Protein AF-T1CDH0-F1 (afdb_monomer)

Organism: NCBI:txid410659

Solvent-accessible surface area (backbone atoms only — not comparable to full-atom values): 8508 Å² total; per-residue (Å²): 90,65,46,72,40,73,60,59,76,64,50,52,69,38,78,91,47,21,61,64,47,58,77,66,38,52,71,61,50,54,51,53,51,52,52,56,32,51,76,68,76,43,64,78,42,68,35,64,70,80,58,56,30,64,32,28,37,72,88,78,65,52,74,49,93,72,53,93,86,56,57,64,51,64,39,93,86,76,68,50,72,36,51,32,68,64,32,18,54,56,33,45,48,52,53,34,33,58,74,71,70,46,82,83,64,94,62,85,82,52,78,65,64,60,52,55,54,52,51,57,51,42,60,75,71,65,53,78,77,62,66,65,70,66,67,66,72,77,81,118

Nearest PDB structures (foldseek):
  8iaz-assembly1_A  TM=8.905E-01  e=9.835E-06  Firmicutes bacterium AM43-11BH
  9b0l-assembly1_P  TM=8.618E-01  e=5.210E-04  Acanthamoeba polyphaga mimivirus
  8j3r-assembly1_A  TM=7.889E-01  e=3.439E-03  Sulfoacidibacillus thermotolerans
  7wju-assembly1_A  TM=8.374E-01  e=5.788E-03  Sulfoacidibacillus thermotolerans
  7lyt-assembly1_A  TM=8.102E-01  e=3.355E-02  Biggievirus Mos11

Secondary structure (DSSP, 8-state):
-EEE---HHHHTT-HHHHHHHHHTTHHHHHHHHHHHHHTTT---EEEPTT--TTTB-TTT-PBP---TT-SEEE-TTT--EEEHHHHHHHHHHHHHHHHTT----SS---HHHHHHHHHHHHHHTT-GGGGTTTTGGG--

InterPro domains:
  IPR010095 Cas12f1-like, TNB domain [PF07282] (26-92)

Structure (mmCIF, N/CA/C/O backbone):
data_AF-T1CDH0-F1
#
_entry.id   AF-T1CDH0-F1
#
loop_
_atom_site.group_PDB
_atom_site.id
_atom_site.type_symbol
_atom_site.label_atom_id
_atom_site.label_alt_id
_atom_site.label_comp_id
_atom_site.label_asym_id
_atom_site.label_entity_id
_atom_site.label_seq_id
_atom_site.pdbx_PDB_ins_code
_atom_site.Cartn_x
_atom_site.Cartn_y
_atom_site.Cartn_z
_atom_site.occupancy
_atom_site.B_iso_or_equiv
_atom_site.auth_seq_id
_atom_site.auth_comp_id
_atom_site.auth_asym_id
_atom_site.auth_atom_id
_atom_site.pdbx_PDB_model_num
ATOM 1 N N . MET A 1 1 ? -13.348 -1.159 6.348 1.00 85.81 1 MET A N 1
ATOM 2 C CA . MET A 1 1 ? -12.426 -0.694 5.287 1.00 85.81 1 MET A CA 1
ATOM 3 C C . MET A 1 1 ? -11.062 -1.288 5.573 1.00 85.81 1 MET A C 1
ATOM 5 O O . MET A 1 1 ? -10.718 -1.372 6.744 1.00 85.81 1 MET A O 1
ATOM 9 N N . ILE A 1 2 ? -10.327 -1.722 4.551 1.00 89.50 2 ILE A N 1
ATOM 10 C CA . ILE A 1 2 ? -8.980 -2.285 4.704 1.00 89.50 2 ILE A CA 1
ATOM 11 C C . ILE A 1 2 ? -8.008 -1.386 3.936 1.00 89.50 2 ILE A C 1
ATOM 13 O O . ILE A 1 2 ? -8.311 -1.011 2.805 1.00 89.50 2 ILE A O 1
ATOM 17 N N . THR A 1 3 ? -6.891 -1.018 4.553 1.00 88.12 3 THR A N 1
ATOM 18 C CA . THR A 1 3 ? -5.839 -0.174 3.966 1.00 88.12 3 THR A CA 1
ATOM 19 C C . THR A 1 3 ? -4.465 -0.711 4.345 1.00 88.12 3 THR A C 1
ATOM 21 O O . THR A 1 3 ? -4.337 -1.488 5.287 1.00 88.12 3 THR A O 1
ATOM 24 N N . GLU A 1 4 ? -3.433 -0.297 3.624 1.00 85.69 4 GLU A N 1
ATOM 25 C CA . GLU A 1 4 ? -2.045 -0.505 4.035 1.00 85.69 4 GLU A CA 1
ATOM 26 C C . GLU A 1 4 ? -1.689 0.417 5.200 1.00 85.69 4 GLU A C 1
ATOM 28 O O . GLU A 1 4 ? -2.133 1.570 5.234 1.00 85.69 4 GLU A O 1
ATOM 33 N N . ASP A 1 5 ? -0.886 -0.085 6.141 1.00 84.62 5 ASP A N 1
ATOM 34 C CA . ASP A 1 5 ? -0.223 0.754 7.134 1.00 84.62 5 ASP A CA 1
ATOM 35 C C . ASP A 1 5 ? 0.911 1.535 6.459 1.00 84.62 5 ASP A C 1
ATOM 37 O O . ASP A 1 5 ? 1.994 1.007 6.183 1.00 84.62 5 ASP A O 1
ATOM 41 N N . LEU A 1 6 ? 0.642 2.801 6.148 1.00 78.75 6 LEU A N 1
ATOM 42 C CA . LEU A 1 6 ? 1.612 3.699 5.539 1.00 78.75 6 LEU A CA 1
ATOM 43 C C . LEU A 1 6 ? 2.408 4.419 6.624 1.00 78.75 6 LEU A C 1
ATOM 45 O O . LEU A 1 6 ? 1.918 5.338 7.280 1.00 78.75 6 LEU A O 1
ATOM 49 N N . ASN A 1 7 ? 3.691 4.075 6.740 1.00 82.00 7 ASN A N 1
ATOM 50 C CA . ASN A 1 7 ? 4.632 4.787 7.599 1.00 82.00 7 ASN A CA 1
ATOM 51 C C . ASN A 1 7 ? 5.011 6.151 6.989 1.00 82.00 7 ASN A C 1
ATOM 53 O O . ASN A 1 7 ? 6.107 6.331 6.450 1.00 82.00 7 ASN A O 1
ATOM 57 N N . VAL A 1 8 ? 4.092 7.122 7.056 1.00 80.00 8 VAL A N 1
ATOM 58 C CA . VAL A 1 8 ? 4.271 8.459 6.464 1.00 80.00 8 VAL A CA 1
ATOM 59 C C . VAL A 1 8 ? 5.506 9.157 7.029 1.00 80.00 8 VAL A C 1
ATOM 61 O O . VAL A 1 8 ? 6.285 9.722 6.266 1.00 80.00 8 VAL A O 1
ATOM 64 N N . SER A 1 9 ? 5.755 9.054 8.337 1.00 81.88 9 SER A N 1
ATOM 65 C CA . SER A 1 9 ? 6.943 9.649 8.965 1.00 81.88 9 SER A CA 1
ATOM 66 C C . SER A 1 9 ? 8.248 9.029 8.454 1.00 81.88 9 SER A C 1
ATOM 68 O O . SER A 1 9 ? 9.232 9.741 8.259 1.00 81.88 9 SER A O 1
ATOM 70 N N . GLY A 1 10 ? 8.259 7.722 8.182 1.00 83.00 10 GLY A N 1
ATOM 71 C CA . GLY A 1 10 ? 9.366 7.028 7.527 1.00 83.00 10 GLY A CA 1
ATOM 72 C C . GLY A 1 10 ? 9.562 7.472 6.079 1.00 83.00 10 GLY A C 1
ATOM 73 O O . GLY A 1 10 ? 10.690 7.754 5.677 1.00 83.00 10 GLY A O 1
ATOM 74 N N . MET A 1 11 ? 8.483 7.605 5.305 1.00 83.00 11 MET A N 1
ATOM 75 C CA . MET A 1 11 ? 8.572 8.047 3.909 1.00 83.00 11 MET A CA 1
ATOM 76 C C . MET A 1 11 ? 9.048 9.500 3.777 1.00 83.00 11 MET A C 1
ATOM 78 O O . MET A 1 11 ? 9.783 9.821 2.844 1.00 83.00 11 MET A O 1
ATOM 82 N N . MET A 1 12 ? 8.717 10.356 4.748 1.00 84.19 12 MET A N 1
ATOM 83 C CA . MET A 1 12 ? 9.208 11.737 4.830 1.00 84.19 12 MET A CA 1
ATOM 84 C C . MET A 1 12 ? 10.730 11.844 5.010 1.00 84.19 12 MET A C 1
ATOM 86 O O . MET A 1 12 ? 11.299 12.897 4.736 1.00 84.19 12 MET A O 1
ATOM 90 N N . LYS A 1 13 ? 11.415 10.770 5.429 1.00 86.25 13 LYS A N 1
ATOM 91 C CA . LYS A 1 13 ? 12.887 10.737 5.510 1.00 86.25 13 LYS A CA 1
ATOM 92 C C . LYS A 1 13 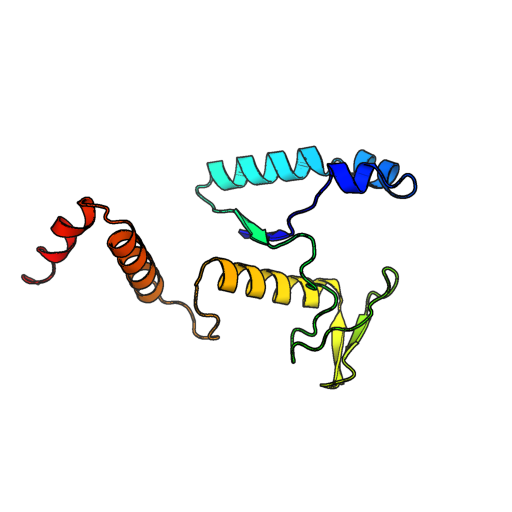? 13.553 10.550 4.145 1.00 86.25 13 LYS A C 1
ATOM 94 O O . LYS A 1 13 ? 14.752 10.773 4.015 1.00 86.25 13 LYS A O 1
ATOM 99 N N . ASN A 1 14 ? 12.805 10.133 3.123 1.00 85.62 14 ASN A N 1
ATOM 100 C CA . ASN A 1 14 ? 13.331 10.007 1.770 1.00 85.62 14 ASN A CA 1
ATOM 101 C C . ASN A 1 14 ? 13.281 11.370 1.070 1.00 85.62 14 ASN A C 1
ATOM 103 O O . ASN A 1 14 ? 12.226 11.777 0.589 1.00 85.62 14 ASN A O 1
ATOM 107 N N . HIS A 1 15 ? 14.421 12.054 0.967 1.00 83.50 15 HIS A N 1
ATOM 108 C CA . HIS A 1 15 ? 14.509 13.401 0.389 1.00 83.50 15 HIS A CA 1
ATOM 109 C C . HIS A 1 15 ? 13.961 13.520 -1.044 1.00 83.50 15 HIS A C 1
ATOM 111 O O . HIS A 1 15 ? 13.470 14.585 -1.409 1.00 83.50 15 HIS A O 1
ATOM 117 N N . ASN A 1 16 ? 13.965 12.437 -1.830 1.00 85.44 16 ASN A N 1
ATOM 118 C CA . ASN A 1 16 ? 13.411 12.443 -3.188 1.00 85.44 16 ASN A CA 1
ATOM 119 C C . ASN A 1 16 ? 11.874 12.437 -3.204 1.00 85.44 16 ASN A C 1
ATOM 121 O O . ASN A 1 16 ? 11.269 12.894 -4.170 1.00 85.44 16 ASN A O 1
ATOM 125 N N . LEU A 1 17 ? 11.239 11.904 -2.155 1.00 83.25 17 LEU A N 1
ATOM 126 C CA . LEU A 1 17 ? 9.782 11.745 -2.065 1.00 83.25 17 LEU A CA 1
ATOM 127 C C . LEU A 1 17 ? 9.138 12.676 -1.032 1.00 83.25 17 LEU A C 1
ATOM 129 O O . LEU A 1 17 ? 7.945 12.953 -1.128 1.00 83.25 17 LEU A O 1
ATOM 133 N N . ALA A 1 18 ? 9.911 13.187 -0.073 1.00 85.56 18 ALA A N 1
ATOM 134 C CA . ALA A 1 18 ? 9.423 13.970 1.057 1.00 85.56 18 ALA A CA 1
ATOM 135 C C . ALA A 1 18 ? 8.604 15.190 0.622 1.00 85.56 18 ALA A C 1
ATOM 137 O O . ALA A 1 18 ? 7.542 15.442 1.185 1.00 85.56 18 ALA A O 1
ATOM 138 N N . ARG A 1 19 ? 9.055 15.914 -0.412 1.00 86.38 19 ARG A N 1
ATOM 139 C CA . ARG A 1 19 ? 8.326 17.076 -0.937 1.00 86.38 19 ARG A CA 1
ATOM 140 C C . ARG A 1 19 ? 6.961 16.673 -1.491 1.00 86.38 19 ARG A C 1
ATOM 142 O O . ARG A 1 19 ? 5.951 17.190 -1.036 1.00 86.38 19 ARG A O 1
ATOM 149 N N . SER A 1 20 ? 6.922 15.691 -2.389 1.00 86.44 20 SER A N 1
ATOM 150 C CA . SER A 1 20 ? 5.675 15.214 -2.997 1.00 86.44 20 SER A CA 1
ATOM 151 C C . SER A 1 20 ? 4.693 14.643 -1.968 1.00 86.44 20 SER A C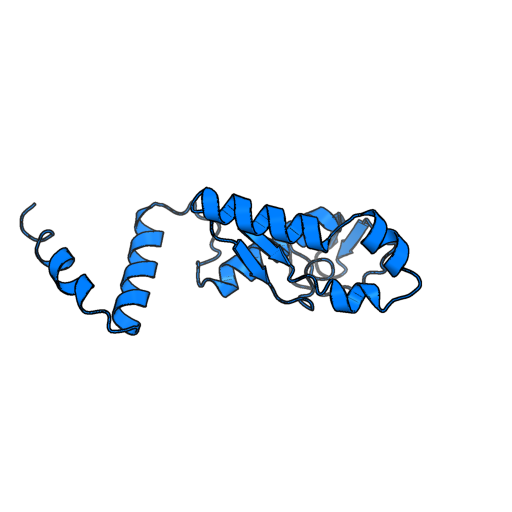 1
ATOM 153 O O . SER A 1 20 ? 3.486 14.821 -2.102 1.00 86.44 20 SER A O 1
ATOM 155 N N . ILE A 1 21 ? 5.195 13.972 -0.927 1.00 83.88 21 ILE A N 1
ATOM 156 C CA . ILE A 1 21 ? 4.368 13.424 0.160 1.00 83.88 21 ILE A CA 1
ATOM 157 C C . ILE A 1 21 ? 3.823 14.542 1.054 1.00 83.88 21 ILE A C 1
ATOM 159 O O . ILE A 1 21 ? 2.651 14.504 1.435 1.00 83.88 21 ILE A O 1
ATOM 163 N N . SER A 1 22 ? 4.654 15.539 1.368 1.00 84.88 22 SER A N 1
ATOM 164 C CA . SER A 1 22 ? 4.248 16.717 2.137 1.00 84.88 22 SER A CA 1
ATOM 165 C C . SER A 1 22 ? 3.175 17.514 1.405 1.00 84.88 22 SER A C 1
ATOM 167 O O . SER A 1 22 ? 2.135 17.812 1.989 1.00 84.88 22 SER A O 1
ATOM 169 N N . ASP A 1 23 ? 3.398 17.804 0.122 1.00 87.00 23 ASP A N 1
ATOM 170 C CA . ASP A 1 23 ? 2.474 18.572 -0.717 1.00 87.00 23 ASP A CA 1
ATOM 171 C C . ASP A 1 23 ? 1.120 17.856 -0.855 1.00 87.00 23 ASP A C 1
ATOM 173 O O . ASP A 1 23 ? 0.069 18.494 -0.889 1.00 87.00 23 ASP A O 1
ATOM 177 N N . ALA A 1 24 ? 1.123 16.520 -0.860 1.00 87.19 24 ALA A N 1
ATOM 178 C CA . ALA A 1 24 ? -0.092 15.714 -0.892 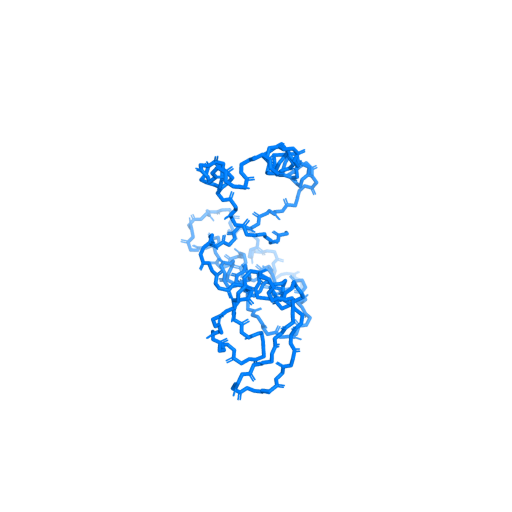1.00 87.19 24 ALA A CA 1
ATOM 179 C C . ALA A 1 24 ? -0.804 15.585 0.474 1.00 87.19 24 ALA A C 1
ATOM 181 O O . ALA A 1 24 ? -1.918 15.065 0.531 1.00 87.19 24 ALA A O 1
ATOM 182 N N . GLY A 1 25 ? -0.189 16.015 1.582 1.00 89.44 25 GLY A N 1
ATOM 183 C CA . GLY A 1 25 ? -0.840 16.089 2.896 1.00 89.44 25 GLY A CA 1
ATOM 184 C C . GLY A 1 25 ? -1.268 14.741 3.494 1.00 89.44 25 GLY A C 1
ATOM 185 O O . GLY A 1 25 ? -2.280 14.673 4.199 1.00 89.44 25 GLY A O 1
ATOM 186 N N . TRP A 1 26 ? -0.520 13.662 3.232 1.00 86.50 26 TRP A N 1
ATOM 187 C CA . TRP A 1 26 ? -0.941 12.285 3.551 1.00 86.50 26 TRP A CA 1
ATOM 188 C C . TRP A 1 26 ? -1.289 12.066 5.030 1.00 86.50 26 TRP A C 1
ATOM 190 O O . TRP A 1 26 ? -2.303 11.438 5.332 1.00 86.50 26 TRP A O 1
ATOM 200 N N . SER A 1 27 ? -0.508 12.619 5.962 1.00 86.81 27 SER A N 1
ATOM 201 C CA . SER A 1 27 ? -0.773 12.484 7.405 1.00 86.81 27 SER A CA 1
ATOM 202 C C . SER A 1 27 ? -2.149 13.035 7.798 1.00 86.81 27 SER A C 1
ATOM 204 O O . SER A 1 27 ? -2.913 12.381 8.515 1.00 86.81 27 SER A O 1
ATOM 206 N N . SER A 1 28 ? -2.491 14.226 7.300 1.00 90.19 28 SER A N 1
ATOM 207 C CA . SER A 1 28 ? -3.782 14.870 7.561 1.00 90.19 28 SER A CA 1
ATOM 208 C C . SER A 1 28 ? -4.924 14.104 6.902 1.00 90.19 28 SER A C 1
ATOM 210 O O . SER A 1 28 ? -5.959 13.887 7.532 1.00 90.19 28 SER A O 1
ATOM 212 N N . PHE A 1 29 ? -4.714 13.627 5.673 1.00 90.25 29 PHE A N 1
ATOM 213 C CA . PHE A 1 29 ? -5.687 12.811 4.953 1.00 90.25 29 PHE A CA 1
ATOM 214 C C . PHE A 1 29 ? -6.059 11.541 5.732 1.00 90.25 29 PHE A C 1
ATOM 216 O O . PHE A 1 29 ? -7.240 11.318 6.008 1.00 90.25 29 PHE A O 1
ATOM 223 N N . PHE A 1 30 ? -5.075 10.744 6.161 1.00 88.38 30 PHE A N 1
ATOM 224 C CA . PHE A 1 30 ? -5.342 9.517 6.919 1.00 88.38 30 PHE A CA 1
ATOM 225 C C . PHE A 1 30 ? -5.970 9.796 8.284 1.00 88.38 30 PHE A C 1
ATOM 227 O O . PHE A 1 30 ? -6.861 9.059 8.709 1.00 88.38 30 PHE A O 1
ATOM 234 N N . THR A 1 31 ? -5.574 10.885 8.945 1.00 89.88 31 THR A N 1
ATOM 235 C CA . THR A 1 31 ? -6.194 11.313 10.207 1.00 89.88 31 THR A CA 1
ATOM 236 C C . THR A 1 31 ? -7.679 11.614 10.011 1.00 89.88 31 THR A C 1
ATOM 238 O O . THR A 1 31 ? -8.526 11.079 10.726 1.00 89.88 31 THR A O 1
ATOM 241 N 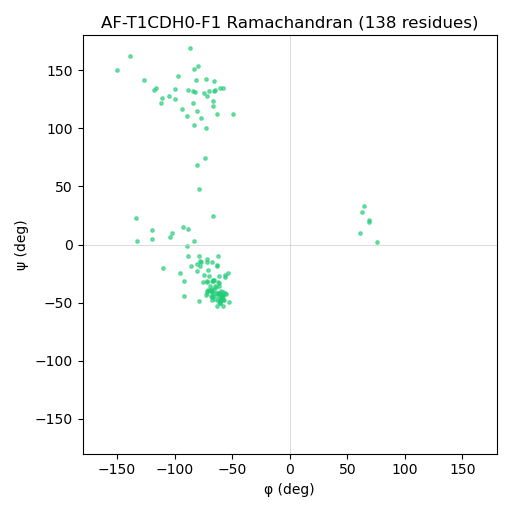N . MET A 1 32 ? -8.025 12.418 9.002 1.00 92.25 32 MET A N 1
ATOM 242 C CA . MET A 1 32 ? -9.419 12.740 8.689 1.00 92.25 32 MET A CA 1
ATOM 243 C C . MET A 1 32 ? -10.215 11.502 8.276 1.00 92.25 32 MET A C 1
ATOM 245 O O . MET A 1 32 ? -11.353 11.332 8.718 1.00 92.25 32 MET A O 1
ATOM 249 N N . LEU A 1 33 ? -9.620 10.622 7.469 1.00 91.00 33 LEU A N 1
ATOM 250 C CA . LEU A 1 33 ? -10.238 9.376 7.031 1.00 91.00 33 LEU A CA 1
ATOM 251 C C . LEU A 1 33 ? -10.588 8.474 8.223 1.00 91.00 33 LEU A C 1
ATOM 253 O O . LEU A 1 33 ? -11.722 7.995 8.312 1.00 91.00 33 LEU A O 1
ATOM 257 N N . LYS A 1 34 ? -9.656 8.30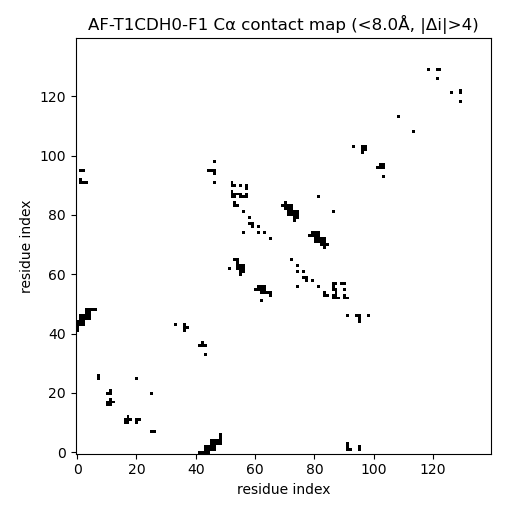1 9.171 1.00 90.12 34 LYS A N 1
ATOM 258 C CA . LYS A 1 34 ? -9.880 7.539 10.409 1.00 90.12 34 LYS A CA 1
ATOM 259 C C . LYS A 1 34 ? -11.000 8.146 11.243 1.00 90.12 34 LYS A C 1
ATOM 261 O O . LYS A 1 34 ? -11.961 7.452 11.574 1.00 90.12 34 LYS A O 1
ATOM 266 N N . THR A 1 35 ? -10.941 9.451 11.490 1.00 92.38 35 THR A N 1
ATOM 267 C CA . THR A 1 35 ? -11.972 10.166 12.254 1.00 92.38 35 THR A CA 1
ATOM 268 C C . THR A 1 35 ? -13.359 10.032 11.620 1.00 92.38 35 THR A C 1
ATOM 270 O O . THR A 1 35 ? -14.334 9.753 12.316 1.00 92.38 35 THR A O 1
ATOM 273 N N . LYS A 1 36 ? -13.471 10.179 10.293 1.00 93.06 36 LYS A N 1
ATOM 274 C CA . LYS A 1 36 ? -14.755 10.069 9.577 1.00 93.06 36 LYS A CA 1
ATOM 275 C C . LYS A 1 36 ? -15.289 8.640 9.504 1.00 93.06 36 LYS A C 1
ATOM 277 O O . LYS A 1 36 ? -16.505 8.452 9.493 1.00 93.06 36 LYS A O 1
ATOM 282 N N . ALA A 1 37 ? -14.419 7.635 9.446 1.00 91.12 37 ALA A N 1
ATOM 283 C CA . ALA A 1 37 ? -14.847 6.242 9.514 1.00 91.12 37 ALA A CA 1
ATOM 284 C C . ALA A 1 37 ? -15.418 5.914 10.900 1.00 91.12 37 ALA A C 1
ATOM 286 O O . ALA A 1 37 ? -16.534 5.400 10.989 1.00 91.12 37 ALA A O 1
ATOM 287 N N . LEU A 1 38 ? -14.707 6.303 11.963 1.00 91.50 38 LEU A N 1
ATOM 288 C CA . LEU A 1 38 ? -15.149 6.114 13.346 1.00 91.50 38 LEU A CA 1
ATOM 289 C C . LEU A 1 38 ? -16.476 6.828 13.618 1.00 91.50 38 LEU A C 1
ATOM 291 O O . LEU A 1 38 ? -17.393 6.218 14.162 1.00 91.50 38 LEU A O 1
ATOM 295 N N . SER A 1 39 ? -16.639 8.071 13.148 1.00 92.56 39 SER A N 1
ATOM 296 C CA . SER A 1 39 ? -17.897 8.813 13.316 1.00 92.56 39 SER A CA 1
ATOM 297 C C . SER A 1 39 ? -19.095 8.160 12.612 1.00 92.56 39 SER A C 1
ATOM 299 O O . SER A 1 39 ? -20.235 8.497 12.903 1.00 92.56 39 SER A O 1
ATOM 301 N N . ARG A 1 40 ? -18.853 7.260 11.650 1.00 94.75 40 ARG A N 1
ATOM 302 C CA . ARG A 1 40 ? -19.879 6.486 10.932 1.00 94.75 40 ARG A CA 1
ATOM 303 C C . ARG A 1 40 ? -19.996 5.041 11.437 1.00 94.75 40 ARG A C 1
ATOM 305 O O . ARG A 1 40 ? -20.635 4.226 10.770 1.00 94.75 40 ARG A O 1
ATOM 312 N N . GLY A 1 41 ? -19.341 4.700 12.550 1.00 90.81 41 GLY A N 1
ATOM 313 C CA . GLY A 1 41 ? -19.306 3.338 13.087 1.00 90.81 41 GLY A CA 1
ATOM 314 C C . GLY A 1 41 ? -18.633 2.331 12.148 1.00 90.81 41 GLY A C 1
ATOM 315 O O . GLY A 1 41 ? -19.002 1.159 12.125 1.00 90.81 41 GLY A O 1
ATOM 316 N N . LYS A 1 42 ? -17.696 2.777 11.301 1.00 89.38 42 LYS A N 1
ATOM 317 C CA . LYS A 1 42 ? -16.957 1.910 10.376 1.00 89.38 42 LYS A CA 1
ATOM 318 C C . LYS A 1 42 ? -15.584 1.580 10.947 1.00 89.38 42 LYS A C 1
ATOM 320 O O . LYS A 1 42 ? -14.833 2.473 11.327 1.00 89.38 42 LYS A O 1
ATOM 325 N N . ASN A 1 43 ? -15.224 0.301 10.891 1.00 86.38 43 ASN A N 1
ATOM 326 C CA . ASN A 1 43 ? -13.891 -0.160 11.262 1.00 86.38 43 ASN A CA 1
ATOM 327 C C . ASN A 1 43 ? -12.888 0.044 10.119 1.00 86.38 43 ASN A C 1
ATOM 329 O O . ASN A 1 43 ? -13.205 -0.185 8.941 1.00 86.38 43 ASN A O 1
ATOM 333 N N . ILE A 1 44 ? -11.667 0.432 10.485 1.00 87.12 44 ILE A N 1
ATOM 334 C CA . ILE A 1 44 ? -10.500 0.476 9.603 1.00 87.12 44 ILE A CA 1
ATOM 335 C C . ILE A 1 44 ? -9.532 -0.607 10.054 1.00 87.12 44 ILE A C 1
ATOM 337 O O . ILE A 1 44 ? -9.167 -0.665 11.223 1.00 87.12 44 ILE A O 1
ATOM 341 N N . ILE A 1 45 ? -9.142 -1.460 9.116 1.00 88.44 45 ILE A N 1
ATOM 342 C CA . ILE A 1 45 ? -8.168 -2.525 9.317 1.00 88.44 45 ILE A CA 1
ATOM 343 C C . ILE A 1 45 ? -6.933 -2.146 8.514 1.00 88.44 45 ILE A C 1
ATOM 345 O O . ILE A 1 45 ? -7.019 -1.950 7.302 1.00 88.44 45 ILE A O 1
ATOM 349 N N . GLU A 1 46 ? -5.797 -2.039 9.188 1.00 89.00 46 GLU A N 1
ATOM 350 C CA . GLU A 1 46 ? -4.515 -1.758 8.549 1.00 89.00 46 GLU A CA 1
ATOM 351 C C . GLU A 1 46 ? -3.749 -3.073 8.382 1.00 89.00 46 GLU A C 1
ATOM 353 O O . GLU A 1 4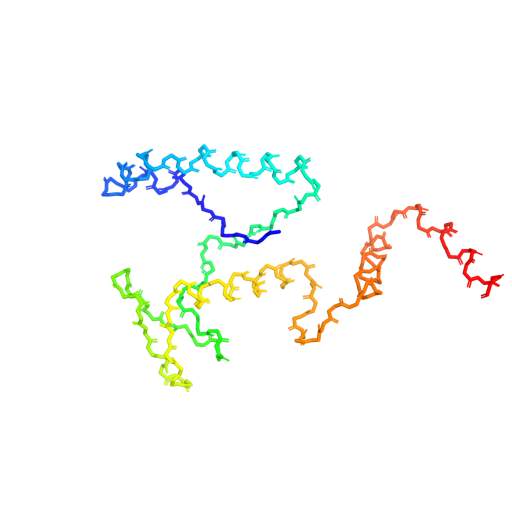6 ? -3.590 -3.827 9.348 1.00 89.00 46 GLU A O 1
ATOM 358 N N . ILE A 1 47 ? -3.326 -3.390 7.161 1.00 89.81 47 ILE A N 1
ATOM 359 C CA . ILE A 1 47 ? -2.432 -4.521 6.872 1.00 89.81 47 ILE A CA 1
ATOM 360 C C . ILE A 1 47 ? -0.968 -4.090 7.028 1.00 89.81 47 ILE A C 1
ATOM 362 O O . ILE A 1 47 ? -0.692 -2.903 7.194 1.00 89.81 47 ILE A O 1
ATOM 366 N N . GLY A 1 48 ? -0.026 -5.031 7.024 1.00 85.44 48 GLY A N 1
ATOM 367 C CA . GLY A 1 48 ? 1.381 -4.726 7.269 1.00 85.44 48 GLY A CA 1
ATOM 368 C C . GLY A 1 48 ? 1.998 -3.851 6.177 1.00 85.44 48 GLY A C 1
ATOM 369 O O . GLY A 1 48 ? 1.779 -4.071 4.989 1.00 85.44 48 GLY A O 1
ATOM 370 N N . THR A 1 49 ? 2.844 -2.896 6.574 1.00 79.38 49 THR A N 1
ATOM 371 C CA . THR A 1 49 ? 3.560 -1.982 5.659 1.00 79.38 49 THR A CA 1
ATOM 372 C C . THR A 1 49 ? 4.405 -2.705 4.604 1.00 79.38 49 THR A C 1
ATOM 374 O O . THR A 1 49 ? 4.644 -2.171 3.525 1.00 79.38 49 THR A O 1
ATOM 377 N N . PHE A 1 50 ? 4.888 -3.911 4.913 1.00 82.44 50 PHE A N 1
ATOM 378 C CA . PHE A 1 50 ? 5.772 -4.692 4.040 1.00 82.44 50 PHE A CA 1
ATOM 379 C C . PHE A 1 50 ? 5.067 -5.855 3.337 1.00 82.44 50 PHE A C 1
ATOM 381 O O . PHE A 1 50 ? 5.732 -6.649 2.661 1.00 82.44 50 PHE A O 1
ATOM 388 N N . ASP A 1 51 ? 3.741 -5.952 3.470 1.00 87.69 51 ASP A N 1
ATOM 389 C CA . ASP A 1 51 ? 2.970 -6.971 2.771 1.00 87.69 51 ASP A CA 1
ATOM 390 C C . ASP A 1 51 ? 3.143 -6.791 1.252 1.00 87.69 51 ASP A C 1
ATOM 392 O O . ASP A 1 51 ? 3.081 -5.673 0.733 1.00 87.69 51 ASP A O 1
ATOM 396 N N . PRO A 1 52 ? 3.389 -7.868 0.488 1.00 91.50 52 PRO A N 1
ATOM 397 C CA . PRO A 1 52 ? 3.693 -7.773 -0.936 1.00 91.50 52 PRO A CA 1
ATOM 398 C C . PRO A 1 52 ? 2.424 -7.560 -1.780 1.00 91.50 52 PRO A C 1
ATOM 400 O O . PRO A 1 52 ? 2.238 -8.239 -2.783 1.00 91.50 52 PRO A O 1
ATOM 403 N N . SER A 1 53 ? 1.545 -6.628 -1.410 1.00 92.75 53 SER A N 1
ATOM 404 C CA . SER A 1 53 ? 0.239 -6.394 -2.049 1.00 92.75 53 SER A CA 1
ATOM 405 C C . SER A 1 53 ? 0.341 -6.199 -3.567 1.00 92.75 53 SER A C 1
ATOM 407 O O . SER A 1 53 ? -0.338 -6.877 -4.333 1.00 92.75 53 SER A O 1
ATOM 409 N N . SER A 1 54 ? 1.236 -5.323 -4.021 1.00 92.25 54 SER A N 1
ATOM 410 C CA . SER A 1 54 ? 1.447 -4.997 -5.436 1.00 92.25 54 SER A CA 1
ATOM 411 C C . SER A 1 54 ? 2.307 -6.023 -6.176 1.00 92.25 54 SER A C 1
ATOM 413 O O . SER A 1 54 ? 2.204 -6.143 -7.395 1.00 92.25 54 SER A O 1
ATOM 415 N N . ARG A 1 55 ? 3.129 -6.782 -5.440 1.00 93.38 55 ARG A N 1
ATOM 416 C CA . ARG A 1 55 ? 4.108 -7.745 -5.972 1.00 93.38 55 ARG A CA 1
ATOM 417 C C . ARG A 1 55 ? 3.584 -9.177 -6.034 1.00 93.38 55 ARG A C 1
ATOM 419 O O . ARG A 1 55 ? 4.090 -9.977 -6.811 1.00 93.38 55 ARG A O 1
ATOM 426 N N . MET A 1 56 ? 2.606 -9.526 -5.207 1.00 96.25 56 MET A N 1
ATOM 427 C CA . MET A 1 56 ? 2.005 -10.853 -5.167 1.00 96.25 56 MET A CA 1
ATOM 428 C C . MET A 1 56 ? 0.949 -10.978 -6.263 1.00 96.25 56 MET A C 1
ATOM 430 O O . MET A 1 56 ? 0.065 -10.141 -6.390 1.00 96.25 56 MET A O 1
ATOM 434 N N . CYS A 1 57 ? 0.994 -12.043 -7.047 1.00 96.88 57 CYS A N 1
ATOM 435 C CA . CYS A 1 57 ? -0.054 -12.374 -7.999 1.00 96.88 57 CYS A CA 1
ATOM 436 C C . CYS A 1 57 ? -1.337 -12.736 -7.242 1.00 96.88 57 CYS A C 1
ATOM 438 O O . CYS A 1 57 ? -1.370 -13.731 -6.517 1.00 96.88 57 CYS A O 1
ATOM 440 N N . SER A 1 58 ? -2.413 -11.983 -7.455 1.00 96.25 58 SER A N 1
ATOM 441 C CA . SER A 1 58 ? -3.731 -12.308 -6.894 1.00 96.25 58 SER A CA 1
ATOM 442 C C . SER A 1 58 ? -4.347 -13.589 -7.483 1.00 96.25 58 SER A C 1
ATOM 444 O O . SER A 1 58 ? -5.269 -14.152 -6.898 1.00 96.25 58 SER A O 1
ATOM 446 N N . GLY A 1 59 ? -3.844 -14.106 -8.604 1.00 94.38 59 GLY A N 1
ATOM 447 C CA . GLY A 1 59 ? -4.287 -15.390 -9.157 1.00 94.38 59 GLY A CA 1
ATOM 448 C C . GLY A 1 59 ? -3.677 -16.599 -8.442 1.00 94.38 59 GLY A C 1
ATOM 449 O O . GLY A 1 59 ? -4.390 -17.519 -8.060 1.00 94.38 59 GLY A O 1
ATOM 450 N N . CYS A 1 60 ? -2.354 -16.599 -8.245 1.00 95.12 60 CYS A N 1
ATOM 451 C CA . CYS A 1 60 ? -1.610 -17.800 -7.837 1.00 95.12 60 CYS A CA 1
ATOM 452 C C . CYS A 1 60 ? -0.627 -17.605 -6.669 1.00 95.12 60 CYS A C 1
ATOM 454 O O . CYS A 1 60 ? 0.126 -18.526 -6.341 1.00 95.12 60 CYS A O 1
ATOM 456 N N . GLY A 1 61 ? -0.559 -16.409 -6.081 1.00 94.88 61 GLY A N 1
ATOM 457 C CA . GLY A 1 61 ? 0.306 -16.094 -4.938 1.00 94.88 61 GLY A CA 1
ATOM 458 C C . GLY A 1 61 ? 1.796 -15.921 -5.258 1.00 94.88 61 GLY A C 1
ATOM 459 O O . GLY A 1 61 ? 2.585 -15.691 -4.348 1.00 94.88 61 GLY A O 1
ATOM 460 N N . HIS A 1 62 ? 2.216 -16.016 -6.525 1.00 96.38 62 HIS A N 1
ATOM 461 C CA . HIS A 1 62 ? 3.618 -15.807 -6.907 1.00 96.38 62 HIS A CA 1
ATOM 462 C C . HIS A 1 62 ? 4.067 -14.363 -6.640 1.00 96.38 62 HIS A C 1
ATOM 464 O O . HIS A 1 62 ? 3.377 -13.431 -7.044 1.00 96.38 62 HIS A O 1
ATOM 470 N N . ILE A 1 63 ? 5.228 -14.172 -6.009 1.00 96.06 63 ILE A N 1
ATOM 471 C CA . ILE A 1 63 ? 5.786 -12.845 -5.725 1.00 96.06 63 ILE A CA 1
ATOM 472 C C . ILE A 1 63 ? 6.748 -12.448 -6.845 1.00 96.06 63 ILE A C 1
ATOM 474 O O . ILE A 1 63 ? 7.784 -13.078 -7.035 1.00 96.06 63 ILE A O 1
ATOM 478 N N . TYR A 1 64 ? 6.406 -11.379 -7.555 1.00 92.69 64 TYR A N 1
ATOM 479 C CA . TYR A 1 64 ? 7.180 -10.801 -8.644 1.00 92.69 64 TYR A CA 1
ATOM 480 C C . TYR A 1 64 ? 8.043 -9.622 -8.167 1.00 92.69 64 TYR A C 1
ATOM 482 O O . TYR A 1 64 ? 7.643 -8.835 -7.302 1.00 92.69 64 TYR A O 1
ATOM 490 N N . ALA A 1 65 ? 9.235 -9.468 -8.746 1.00 93.88 65 ALA A N 1
ATOM 491 C CA . ALA A 1 65 ? 10.146 -8.360 -8.459 1.00 93.88 65 ALA A CA 1
ATOM 492 C C . ALA A 1 65 ? 9.735 -7.087 -9.226 1.00 93.88 65 ALA A C 1
ATOM 494 O O . ALA A 1 65 ? 10.413 -6.658 -10.155 1.00 93.88 65 ALA A O 1
ATOM 495 N N . LEU A 1 66 ? 8.599 -6.504 -8.838 1.00 91.25 66 LEU A N 1
ATOM 496 C CA . LEU A 1 66 ? 8.007 -5.345 -9.507 1.00 91.25 66 LEU A CA 1
ATOM 497 C C . LEU A 1 66 ? 8.830 -4.065 -9.296 1.00 91.25 66 LEU A C 1
ATOM 499 O O . LEU A 1 66 ? 9.151 -3.710 -8.156 1.00 91.25 66 LEU A O 1
ATOM 503 N N . LYS A 1 67 ? 9.108 -3.327 -10.376 1.00 91.56 67 LYS A N 1
ATOM 504 C CA . LYS A 1 67 ? 9.707 -1.983 -10.297 1.00 91.56 67 LYS A CA 1
ATOM 505 C C . LYS A 1 67 ? 8.637 -0.922 -10.048 1.00 91.56 67 LYS A C 1
ATOM 507 O O . LYS A 1 67 ? 7.506 -1.035 -10.507 1.00 91.56 67 LYS A O 1
ATOM 512 N N . LEU A 1 68 ? 9.006 0.180 -9.393 1.00 86.81 68 LEU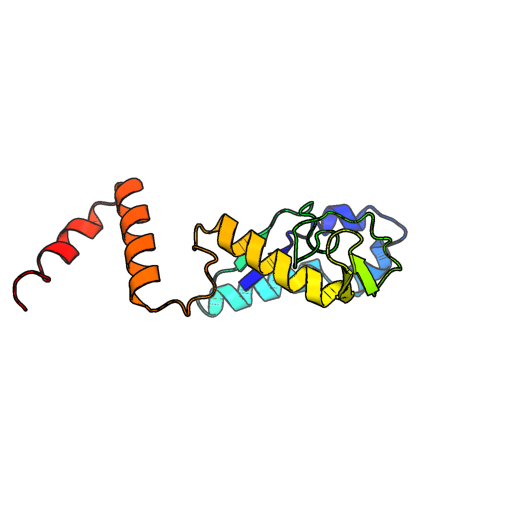 A N 1
ATOM 513 C CA . LEU A 1 68 ? 8.064 1.270 -9.096 1.00 86.81 68 LEU A CA 1
ATOM 514 C C . LEU A 1 68 ? 7.465 1.923 -10.361 1.00 86.81 68 LEU A C 1
ATOM 516 O O . LEU A 1 68 ? 6.348 2.439 -10.315 1.00 86.81 68 LEU A O 1
ATOM 520 N N . SER A 1 69 ? 8.183 1.888 -11.486 1.00 91.25 69 SER A N 1
ATOM 521 C CA . SER A 1 69 ? 7.722 2.394 -12.785 1.00 91.25 69 SER A CA 1
ATOM 522 C C . SER A 1 69 ? 6.792 1.432 -13.534 1.00 91.25 69 SER A C 1
ATOM 524 O O . SER A 1 69 ? 6.106 1.858 -14.459 1.00 91.25 69 SER A O 1
ATOM 526 N N . GLU A 1 70 ? 6.745 0.153 -13.154 1.00 92.44 70 GLU A N 1
ATOM 527 C CA . GLU A 1 70 ? 5.902 -0.852 -13.803 1.00 92.44 70 GLU A CA 1
ATOM 528 C C . GLU A 1 70 ? 4.462 -0.729 -13.280 1.00 92.44 70 GLU A C 1
ATOM 530 O O . GLU A 1 70 ? 4.190 -0.927 -12.093 1.00 92.44 70 GLU A O 1
ATOM 535 N N . ARG A 1 71 ? 3.535 -0.354 -14.171 1.00 95.69 71 ARG A N 1
ATOM 536 C CA . ARG A 1 71 ? 2.086 -0.271 -13.894 1.00 95.69 71 ARG A CA 1
ATOM 537 C C . ARG A 1 71 ? 1.357 -1.564 -14.231 1.00 95.69 71 ARG A C 1
ATOM 539 O O . ARG A 1 71 ? 0.400 -1.922 -13.561 1.00 95.69 71 ARG A O 1
ATOM 546 N N . THR A 1 72 ? 1.839 -2.279 -15.239 1.00 96.31 72 THR A N 1
ATOM 547 C CA . THR A 1 72 ? 1.303 -3.564 -15.673 1.00 96.31 72 THR A CA 1
ATOM 548 C C . THR A 1 72 ? 2.411 -4.604 -15.713 1.00 96.31 72 THR A C 1
ATOM 550 O O . THR A 1 72 ? 3.549 -4.299 -16.069 1.00 96.31 72 THR A O 1
ATOM 553 N N . TRP A 1 73 ? 2.091 -5.833 -15.317 1.00 96.62 73 TRP A N 1
ATOM 554 C CA . TRP A 1 73 ? 3.034 -6.952 -15.335 1.00 96.62 73 TRP A CA 1
ATOM 555 C C . TRP A 1 73 ? 2.302 -8.274 -15.558 1.00 96.62 73 TRP A C 1
ATOM 557 O O . TRP A 1 73 ? 1.147 -8.431 -15.164 1.00 96.62 73 TRP A O 1
ATOM 567 N N . THR A 1 74 ? 2.972 -9.235 -16.188 1.00 97.00 74 THR A N 1
ATOM 568 C CA . THR A 1 74 ? 2.422 -10.576 -16.417 1.00 97.00 74 THR A CA 1
ATOM 569 C C . THR A 1 74 ? 3.066 -11.559 -15.458 1.00 97.00 74 THR A C 1
ATOM 571 O O . THR A 1 74 ? 4.290 -11.632 -15.358 1.00 97.00 74 THR A O 1
ATOM 574 N N . CYS A 1 75 ? 2.243 -12.316 -14.734 1.00 96.75 75 CYS A N 1
ATOM 575 C CA . CYS A 1 75 ? 2.733 -13.305 -13.791 1.00 96.75 75 CYS A CA 1
ATOM 576 C C . CYS A 1 75 ? 3.444 -14.452 -14.529 1.00 96.75 75 CYS A C 1
ATOM 578 O O . CYS A 1 75 ? 2.799 -15.132 -15.324 1.00 96.75 75 CYS A O 1
ATOM 580 N N . PRO A 1 76 ? 4.718 -14.756 -14.219 1.00 96.62 76 PRO A N 1
ATOM 581 C CA . PRO A 1 76 ? 5.450 -15.830 -14.896 1.00 96.62 76 PRO A CA 1
ATOM 582 C C . PRO A 1 76 ? 4.963 -17.236 -14.509 1.00 96.62 76 PRO A C 1
ATOM 584 O O . PRO A 1 76 ? 5.332 -18.210 -15.154 1.00 96.62 76 PRO A O 1
ATOM 587 N N . ARG A 1 77 ? 4.150 -17.364 -13.447 1.00 97.06 77 ARG A N 1
ATOM 588 C CA . ARG A 1 77 ? 3.640 -18.655 -12.957 1.00 97.06 77 ARG A CA 1
ATOM 589 C C . ARG A 1 77 ? 2.291 -19.041 -13.562 1.00 97.06 77 ARG A C 1
ATOM 591 O O . ARG A 1 77 ? 2.095 -20.202 -13.893 1.00 97.06 77 ARG A O 1
ATOM 598 N N . CYS A 1 78 ? 1.347 -18.103 -13.640 1.00 96.75 78 CYS A N 1
ATOM 599 C CA . CYS A 1 78 ? -0.021 -18.377 -14.105 1.00 96.75 78 CYS A CA 1
ATOM 600 C C . CYS A 1 78 ? -0.417 -17.578 -15.350 1.00 96.75 78 CYS A C 1
ATOM 602 O O . CYS A 1 78 ? -1.570 -17.632 -15.766 1.00 96.75 78 CYS A O 1
ATOM 604 N N . ASN A 1 79 ? 0.518 -16.820 -15.928 1.00 96.81 79 ASN A N 1
ATOM 605 C CA . ASN A 1 79 ? 0.338 -16.030 -17.146 1.00 96.81 79 ASN A CA 1
ATOM 606 C C . ASN A 1 79 ? -0.743 -14.936 -17.082 1.00 96.81 79 ASN A C 1
ATOM 608 O O . ASN A 1 79 ? -1.068 -14.328 -18.098 1.00 96.81 79 ASN A O 1
ATOM 612 N N . THR A 1 80 ? -1.290 -14.646 -15.899 1.00 96.62 80 THR A N 1
ATOM 613 C CA . THR A 1 80 ? -2.253 -13.560 -15.708 1.00 96.62 80 THR A CA 1
ATOM 614 C C . THR A 1 80 ? -1.548 -12.211 -15.801 1.00 96.62 80 THR A C 1
ATOM 616 O O . THR A 1 80 ? -0.566 -11.973 -15.096 1.00 96.62 80 THR A O 1
ATOM 619 N N . THR A 1 81 ? -2.063 -11.318 -16.643 1.00 97.06 81 THR A N 1
ATOM 620 C CA . THR A 1 81 ? -1.638 -9.916 -16.678 1.00 97.06 81 THR A CA 1
ATOM 621 C C . THR A 1 81 ? -2.386 -9.117 -15.620 1.00 97.06 81 THR A C 1
ATOM 623 O O . THR A 1 81 ? -3.606 -9.208 -15.492 1.00 97.06 81 THR A O 1
ATOM 626 N N . HIS A 1 82 ? -1.642 -8.329 -14.858 1.00 97.00 82 HIS A N 1
ATOM 627 C CA . HIS A 1 82 ? -2.142 -7.510 -13.769 1.00 97.00 82 HIS A CA 1
ATOM 628 C C . HIS A 1 82 ? -1.931 -6.031 -14.072 1.00 97.00 82 HIS A C 1
ATOM 630 O O . HIS A 1 82 ? -0.830 -5.630 -14.445 1.00 97.00 82 HIS A O 1
ATOM 636 N N . ASP A 1 83 ? -2.963 -5.226 -13.826 1.00 97.19 83 ASP A N 1
ATOM 637 C CA . ASP A 1 83 ? -2.781 -3.838 -13.405 1.00 97.19 83 ASP A CA 1
ATOM 638 C C . ASP A 1 83 ? -2.337 -3.839 -11.934 1.00 97.19 83 ASP A C 1
ATOM 640 O O . ASP A 1 83 ? -2.904 -4.563 -11.105 1.00 97.19 83 ASP A O 1
ATOM 644 N N . ARG A 1 84 ? -1.272 -3.099 -11.620 1.00 94.88 84 ARG A N 1
ATOM 645 C CA . ARG A 1 84 ? -0.610 -3.131 -10.312 1.00 94.88 84 ARG A CA 1
ATOM 646 C C . ARG A 1 84 ? -1.557 -2.708 -9.198 1.00 94.88 84 ARG A C 1
ATOM 648 O O . ARG A 1 84 ? -1.601 -3.378 -8.166 1.00 94.88 84 ARG A O 1
ATOM 655 N N . GLU A 1 85 ? -2.278 -1.611 -9.389 1.00 93.88 85 GLU A N 1
ATOM 656 C CA . GLU A 1 85 ? -3.196 -1.038 -8.409 1.00 93.88 85 GLU A CA 1
ATOM 657 C C . GLU A 1 85 ? -4.409 -1.950 -8.190 1.00 93.88 85 GLU A C 1
ATOM 659 O O . GLU A 1 85 ? -4.766 -2.241 -7.044 1.00 93.88 85 GLU A O 1
ATOM 664 N N . TRP A 1 86 ? -4.992 -2.478 -9.270 1.00 96.25 86 TRP A N 1
ATOM 665 C CA . TRP A 1 86 ? -6.086 -3.446 -9.185 1.00 96.25 86 TRP A CA 1
ATOM 666 C C . TRP A 1 86 ? -5.662 -4.714 -8.440 1.00 96.25 86 TRP A C 1
ATOM 668 O O . TRP A 1 86 ? -6.327 -5.140 -7.492 1.00 96.25 86 TRP A O 1
ATOM 678 N N . ASN A 1 87 ? -4.517 -5.290 -8.807 1.00 96.19 87 ASN A N 1
ATOM 679 C CA . ASN A 1 87 ? -3.972 -6.472 -8.148 1.00 96.19 87 ASN A CA 1
ATOM 680 C C . ASN A 1 87 ? -3.665 -6.213 -6.662 1.00 96.19 87 ASN A C 1
ATOM 682 O O . ASN A 1 87 ? -4.023 -7.032 -5.812 1.00 96.19 87 ASN A O 1
ATOM 686 N N . ALA A 1 88 ? -3.076 -5.056 -6.341 1.00 94.75 88 ALA A N 1
ATOM 687 C CA . ALA A 1 88 ? -2.826 -4.649 -4.963 1.00 94.75 88 ALA A CA 1
ATOM 688 C C . ALA A 1 88 ? -4.124 -4.572 -4.154 1.00 94.75 88 ALA A C 1
ATOM 690 O O . ALA A 1 88 ? -4.171 -5.108 -3.051 1.00 94.75 88 ALA A O 1
ATOM 691 N N . SER A 1 89 ? -5.198 -4.000 -4.709 1.00 94.94 89 SER A N 1
ATOM 692 C CA . SER A 1 89 ? -6.490 -3.893 -4.016 1.00 94.94 89 SER A CA 1
ATOM 693 C C . SER A 1 89 ? -7.077 -5.259 -3.624 1.00 94.94 89 SER A C 1
ATOM 695 O O . SER A 1 89 ? -7.570 -5.428 -2.503 1.00 94.94 89 SER A O 1
ATOM 697 N N . ILE A 1 90 ? -6.955 -6.263 -4.503 1.00 95.44 90 ILE A N 1
ATOM 698 C CA . ILE A 1 90 ? -7.411 -7.635 -4.240 1.00 95.44 90 ILE A CA 1
ATOM 699 C C . ILE A 1 90 ? -6.597 -8.247 -3.100 1.00 95.44 90 ILE A C 1
ATOM 701 O O . ILE A 1 90 ? -7.164 -8.829 -2.171 1.00 95.44 90 ILE A O 1
ATOM 705 N N . ASN A 1 91 ? -5.274 -8.099 -3.148 1.00 95.44 91 ASN A N 1
ATOM 706 C CA . ASN A 1 91 ? -4.395 -8.649 -2.124 1.00 95.44 91 ASN A CA 1
ATOM 707 C C . ASN A 1 91 ? -4.569 -7.942 -0.778 1.00 95.44 91 ASN A C 1
ATOM 709 O O . ASN A 1 91 ? -4.662 -8.625 0.236 1.00 95.44 91 ASN A O 1
ATOM 713 N N . ILE A 1 92 ? -4.727 -6.614 -0.756 1.00 93.81 92 ILE A N 1
ATOM 714 C CA . ILE A 1 92 ? -5.014 -5.846 0.465 1.00 93.81 92 ILE A CA 1
ATOM 715 C C . ILE A 1 92 ? -6.285 -6.371 1.129 1.00 93.81 92 ILE A C 1
ATOM 717 O O . ILE A 1 92 ? -6.283 -6.666 2.325 1.00 93.81 92 ILE A O 1
ATOM 721 N N . LYS A 1 93 ? -7.361 -6.558 0.353 1.00 93.19 93 LYS A N 1
ATOM 722 C CA . LYS A 1 93 ? -8.608 -7.137 0.866 1.00 93.19 93 LYS A CA 1
ATOM 723 C C . LYS A 1 93 ? -8.366 -8.523 1.463 1.00 93.19 93 LYS A C 1
ATOM 725 O O . LYS A 1 93 ? -8.815 -8.780 2.576 1.00 93.19 93 LYS A O 1
ATOM 730 N N . ARG A 1 94 ? -7.656 -9.403 0.752 1.00 92.38 94 ARG A N 1
ATOM 731 C CA . ARG A 1 94 ? -7.355 -10.759 1.239 1.00 92.38 94 ARG A CA 1
ATOM 732 C C . ARG A 1 94 ? -6.545 -10.742 2.531 1.00 92.38 94 ARG A C 1
ATOM 734 O O . ARG A 1 94 ? -6.937 -11.406 3.483 1.00 92.38 94 ARG A O 1
ATOM 741 N N . PHE A 1 95 ? -5.473 -9.955 2.595 1.00 92.88 95 PHE A N 1
ATOM 742 C CA . PHE A 1 95 ? -4.643 -9.825 3.793 1.00 92.88 95 PHE A CA 1
ATOM 743 C C . PHE A 1 95 ? -5.448 -9.293 4.981 1.00 92.88 95 PHE A C 1
ATOM 745 O O . PHE A 1 95 ? -5.334 -9.824 6.083 1.00 92.88 95 PHE A O 1
ATOM 752 N N . GLY A 1 96 ? -6.323 -8.308 4.760 1.00 91.12 96 GLY A N 1
ATOM 753 C CA . GLY A 1 96 ? -7.195 -7.796 5.814 1.00 91.12 96 GLY A CA 1
ATOM 754 C C . GLY A 1 96 ? -8.212 -8.822 6.309 1.00 91.12 96 GLY A C 1
ATOM 755 O O . GLY A 1 96 ? -8.383 -8.942 7.517 1.00 91.12 96 GLY A O 1
ATOM 756 N N . LEU A 1 97 ? -8.841 -9.595 5.414 1.00 90.06 97 LEU A N 1
ATOM 757 C CA . LEU A 1 97 ? -9.784 -10.656 5.800 1.00 90.06 97 LEU A CA 1
ATOM 758 C C . LEU A 1 97 ? -9.105 -11.751 6.630 1.00 90.06 97 LEU A C 1
ATOM 760 O O . LEU A 1 97 ? -9.624 -12.122 7.684 1.00 90.06 97 LEU A O 1
ATOM 764 N N . ILE A 1 98 ? -7.915 -12.188 6.199 1.00 88.12 98 ILE A N 1
ATOM 765 C CA . ILE A 1 98 ? -7.076 -13.145 6.936 1.00 88.12 98 ILE A CA 1
ATOM 766 C C . ILE A 1 98 ? -6.729 -12.582 8.318 1.00 88.12 98 ILE A C 1
ATOM 768 O O . ILE A 1 98 ? -6.885 -13.275 9.320 1.00 88.12 98 ILE A O 1
ATOM 772 N N . LYS A 1 99 ? -6.328 -11.306 8.394 1.00 85.56 99 LYS A N 1
ATOM 773 C CA . LYS A 1 99 ? -5.989 -10.634 9.656 1.00 85.56 99 LYS A CA 1
ATOM 774 C C . LYS A 1 99 ? -7.175 -10.548 10.620 1.00 85.56 99 LYS A C 1
ATOM 776 O O . LYS A 1 99 ? -6.973 -10.599 11.828 1.00 85.56 99 LYS A O 1
ATOM 781 N N . THR A 1 100 ? -8.400 -10.434 10.108 1.00 84.31 100 THR A N 1
ATOM 782 C CA . THR A 1 100 ? -9.623 -10.427 10.927 1.00 84.31 100 THR A CA 1
ATOM 783 C C . THR A 1 100 ? -10.218 -11.809 11.191 1.00 84.31 100 THR A C 1
ATOM 785 O O . THR A 1 100 ? -11.232 -11.896 11.875 1.00 84.31 100 THR A O 1
ATOM 788 N N . GLY A 1 101 ? -9.630 -12.883 10.653 1.00 78.62 101 GLY A N 1
ATOM 789 C CA . GLY A 1 101 ? -10.149 -14.246 10.808 1.00 78.62 101 GLY A CA 1
ATOM 790 C C . GLY A 1 101 ? -11.472 -14.505 10.076 1.00 78.62 101 GLY A C 1
ATOM 791 O O . GLY A 1 101 ? -12.180 -15.448 10.420 1.00 78.62 101 GLY A O 1
ATOM 792 N N . VAL A 1 102 ? -11.824 -13.679 9.083 1.00 69.12 102 VAL A N 1
ATOM 793 C CA . VAL A 1 102 ? -13.012 -13.898 8.244 1.00 69.12 102 VAL A CA 1
ATOM 794 C C . VAL A 1 102 ? -12.621 -14.871 7.126 1.00 69.12 102 VAL A C 1
ATOM 796 O O . VAL A 1 102 ? -11.688 -14.557 6.379 1.00 69.12 102 VAL A O 1
ATOM 799 N N . PRO A 1 103 ? -13.288 -16.035 6.987 1.00 54.81 103 PRO A N 1
ATOM 800 C CA . PRO A 1 103 ? -12.985 -16.992 5.927 1.00 54.81 103 PRO A CA 1
ATOM 801 C C . PRO A 1 103 ? -13.120 -16.346 4.543 1.00 54.81 103 PRO A C 1
ATOM 803 O O . PRO A 1 103 ? -14.074 -15.622 4.270 1.00 54.81 103 PRO A O 1
ATOM 806 N N . THR A 1 104 ? -12.141 -16.583 3.671 1.00 51.47 104 THR A N 1
ATOM 807 C CA . THR A 1 104 ? -12.033 -15.956 2.343 1.00 51.47 104 THR A CA 1
ATOM 808 C C . THR A 1 104 ? -12.770 -16.707 1.235 1.00 51.47 104 THR A C 1
ATOM 810 O O . THR A 1 104 ? -12.528 -16.424 0.060 1.00 51.47 104 THR A O 1
ATOM 813 N N . ASP A 1 105 ? -13.635 -17.661 1.575 1.00 48.59 105 ASP A N 1
ATOM 814 C CA . ASP A 1 105 ? -14.389 -18.386 0.561 1.00 48.59 105 ASP A CA 1
ATOM 815 C C . ASP A 1 105 ? -15.353 -17.430 -0.136 1.00 48.59 105 ASP A C 1
ATOM 817 O O . ASP A 1 105 ? -16.053 -16.633 0.483 1.00 48.59 105 ASP A O 1
ATOM 821 N N . SER A 1 106 ? -15.343 -17.485 -1.462 1.00 47.44 106 SER A N 1
ATOM 822 C CA . SER A 1 106 ? -16.091 -16.641 -2.396 1.00 47.44 106 SER A CA 1
ATOM 823 C C . SER A 1 106 ? -17.618 -16.833 -2.345 1.00 47.44 106 SER A C 1
ATOM 825 O O . SER A 1 106 ? -18.298 -16.572 -3.334 1.00 47.44 106 SER A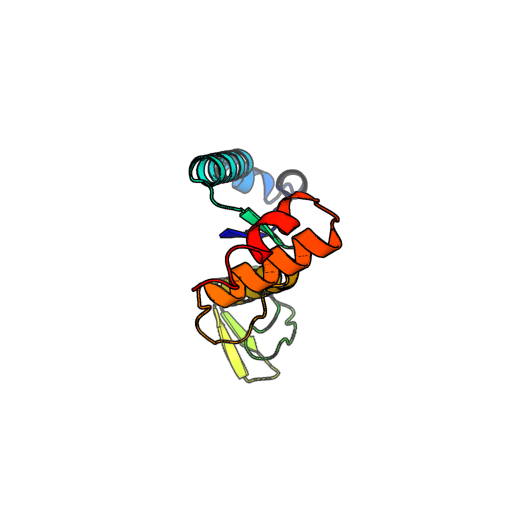 O 1
ATOM 827 N N . GLY A 1 107 ? -18.153 -17.295 -1.216 1.00 41.53 107 GLY A N 1
ATOM 828 C CA . GLY A 1 107 ? -19.574 -17.330 -0.910 1.00 41.53 107 GLY A CA 1
ATOM 829 C C . GLY A 1 107 ? -20.000 -16.017 -0.263 1.00 41.53 107 GLY A C 1
ATOM 830 O O . GLY A 1 107 ? -19.336 -15.492 0.627 1.00 41.53 107 GLY A O 1
ATOM 831 N N . GLU A 1 108 ? -21.096 -15.459 -0.751 1.00 39.03 108 GLU A N 1
ATOM 832 C CA . GLU A 1 108 ? -21.775 -14.301 -0.183 1.00 39.03 108 GLU A CA 1
ATOM 833 C C . GLU A 1 108 ? -21.996 -14.510 1.328 1.00 39.03 108 GLU A C 1
ATOM 835 O O . GLU A 1 108 ? -22.718 -15.416 1.734 1.00 39.03 108 GLU A O 1
ATOM 840 N N . LEU A 1 109 ? -21.317 -13.717 2.168 1.00 48.97 109 LEU A N 1
ATOM 841 C CA . LEU A 1 109 ? -21.442 -13.809 3.625 1.00 48.97 109 LEU A CA 1
ATOM 842 C C . LEU A 1 109 ? -22.879 -13.470 4.017 1.00 48.97 109 LEU A C 1
ATOM 844 O O . LEU A 1 109 ? -23.304 -12.316 3.900 1.00 48.97 109 LEU A O 1
ATOM 848 N N . THR A 1 110 ? -23.615 -14.461 4.511 1.00 44.59 110 THR A N 1
ATOM 849 C CA . THR A 1 110 ? -24.931 -14.211 5.091 1.00 44.59 110 THR A CA 1
ATOM 850 C C . THR A 1 110 ? -24.763 -13.680 6.521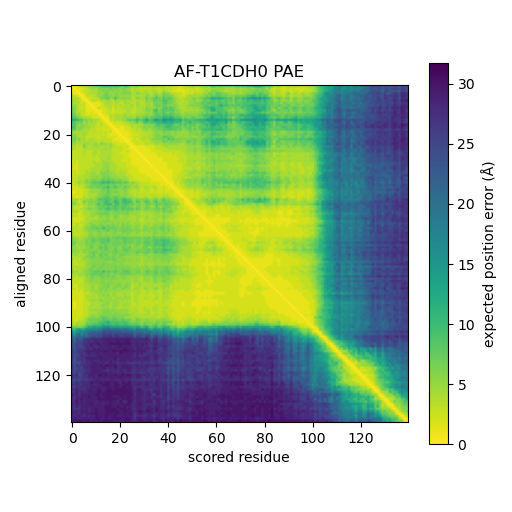 1.00 44.59 110 THR A C 1
ATOM 852 O O . THR A 1 110 ? -23.750 -13.953 7.176 1.00 44.59 110 THR A O 1
ATOM 855 N N . PRO A 1 111 ? -25.728 -12.906 7.055 1.00 49.28 111 PRO A N 1
ATOM 856 C CA . PRO A 1 111 ? -25.623 -12.317 8.395 1.00 49.28 111 PRO A CA 1
ATOM 857 C C . PRO A 1 111 ? -25.317 -13.326 9.519 1.00 49.28 111 PRO A C 1
ATOM 859 O O . PRO A 1 111 ? -24.734 -12.953 10.536 1.00 49.28 111 PRO A O 1
ATOM 862 N N . VAL A 1 112 ? -25.659 -14.604 9.328 1.00 54.00 112 VAL A N 1
ATOM 863 C CA . VAL A 1 112 ? -25.474 -15.694 10.300 1.00 54.00 112 VAL A CA 1
ATOM 864 C C . VAL A 1 112 ? -23.997 -16.052 10.518 1.00 54.00 112 VAL A C 1
ATOM 866 O O . VAL A 1 112 ? -23.581 -16.310 11.654 1.00 54.00 112 VAL A O 1
ATOM 869 N N . ASP A 1 113 ? -23.173 -15.987 9.473 1.00 51.09 113 ASP A N 1
ATOM 870 C CA . ASP A 1 113 ? -21.760 -16.392 9.541 1.00 51.09 113 ASP A CA 1
ATOM 871 C C . ASP A 1 113 ? -20.919 -15.388 10.344 1.00 51.09 113 ASP A C 1
ATOM 873 O O . ASP A 1 113 ? -19.985 -15.744 11.067 1.00 51.09 113 ASP A O 1
ATOM 877 N N . THR A 1 114 ? -21.310 -14.111 10.288 1.00 54.88 114 THR A N 1
ATOM 878 C CA . THR A 1 114 ? -20.647 -13.031 11.033 1.00 54.88 114 THR A CA 1
ATOM 879 C C . THR A 1 114 ? -20.948 -13.117 12.532 1.00 54.88 114 THR A C 1
ATOM 881 O O . THR A 1 114 ? -20.053 -12.912 13.350 1.00 54.88 114 THR A O 1
ATOM 884 N N . VAL A 1 115 ? -22.190 -13.453 12.901 1.00 53.22 115 VAL A N 1
ATOM 885 C CA . VAL A 1 115 ? -22.629 -13.560 14.305 1.00 53.22 115 VAL A CA 1
ATOM 886 C C . VAL A 1 115 ? -22.011 -14.780 14.991 1.00 53.22 115 VAL A C 1
ATOM 888 O O . VAL A 1 115 ? -21.578 -14.696 16.139 1.00 53.22 115 VAL A O 1
ATOM 891 N N . THR A 1 116 ? -21.894 -15.903 14.282 1.00 53.12 116 THR A N 1
ATOM 892 C CA . THR A 1 116 ? -21.297 -17.128 14.839 1.00 53.12 116 THR A CA 1
ATOM 893 C C . THR A 1 116 ? -19.809 -16.932 15.154 1.00 53.12 116 THR A C 1
ATOM 895 O O . THR A 1 116 ? -19.326 -17.351 16.209 1.00 53.12 116 THR A O 1
ATOM 898 N N . SER A 1 117 ? -19.087 -16.215 14.284 1.00 56.41 117 SER A N 1
ATOM 899 C CA . SER A 1 117 ? -17.667 -15.909 14.484 1.00 56.41 117 SER A CA 1
ATOM 900 C C . SER A 1 117 ? -17.435 -14.961 15.669 1.00 56.41 117 SER A C 1
ATOM 902 O O . SER A 1 117 ? -16.598 -15.245 16.531 1.00 56.41 117 SER A O 1
ATOM 904 N N . THR A 1 118 ? -18.224 -13.888 15.796 1.00 55.81 118 THR A N 1
ATOM 905 C CA . THR A 1 118 ? -18.085 -12.933 16.910 1.00 55.81 118 THR A CA 1
ATOM 906 C C . THR A 1 118 ? -18.454 -13.542 18.260 1.00 55.81 118 THR A C 1
ATOM 908 O O . THR A 1 118 ? -17.750 -13.300 19.238 1.00 55.81 118 THR A O 1
ATOM 911 N N . LEU A 1 119 ? -19.483 -14.392 18.327 1.00 56.72 119 LEU A N 1
ATOM 912 C CA . LEU A 1 119 ? -19.841 -15.113 19.554 1.00 56.72 119 LEU A CA 1
ATOM 913 C C . LEU A 1 119 ? -18.722 -16.056 20.013 1.00 56.72 119 LEU A C 1
ATOM 915 O O . LEU A 1 119 ? -18.388 -16.079 21.197 1.00 56.72 119 LEU A O 1
ATOM 919 N N . SER A 1 120 ? -18.085 -16.763 19.075 1.00 59.53 120 SER A N 1
ATOM 920 C CA . SER A 1 120 ? -16.971 -17.667 19.388 1.00 59.53 120 SER A CA 1
ATOM 921 C C . SER A 1 120 ? -15.722 -16.936 19.909 1.00 59.53 120 SER A C 1
ATOM 923 O O . SER A 1 120 ? -14.980 -17.476 20.730 1.00 59.53 120 SER A O 1
ATOM 925 N N . LEU A 1 121 ? -15.499 -15.693 19.470 1.00 55.53 121 LEU A N 1
ATOM 926 C CA . LEU A 1 121 ? -14.439 -14.810 19.966 1.00 55.53 121 LEU A CA 1
ATOM 927 C C . LEU A 1 121 ? -14.762 -14.279 21.369 1.00 55.53 121 LEU A C 1
ATOM 929 O O . LEU A 1 121 ? -13.909 -14.322 22.249 1.00 55.53 121 LEU A O 1
ATOM 933 N N . LEU A 1 122 ? -16.002 -13.853 21.614 1.00 57.62 122 LEU A N 1
ATOM 934 C CA . LEU A 1 122 ? -16.432 -13.345 22.923 1.00 57.62 122 LEU A CA 1
ATOM 935 C C . LEU A 1 122 ? -16.431 -14.429 24.018 1.00 57.62 122 LEU A C 1
ATOM 937 O O . LEU A 1 122 ? -16.166 -14.122 25.182 1.00 57.62 122 LEU A O 1
ATOM 941 N N . GLU A 1 123 ? -16.682 -15.692 23.656 1.00 59.06 123 GLU A N 1
ATOM 942 C CA . GLU A 1 123 ? -16.554 -16.837 24.570 1.00 59.06 123 GLU A CA 1
ATOM 943 C C . GLU A 1 123 ? -15.092 -17.131 24.936 1.00 59.06 123 GLU A C 1
ATOM 945 O O . GLU A 1 123 ? -14.801 -17.410 26.101 1.00 59.06 123 GLU A O 1
ATOM 950 N N . LYS A 1 124 ? -14.162 -17.014 23.978 1.00 60.38 124 LYS A N 1
ATOM 951 C CA . LYS A 1 124 ? -12.717 -17.192 24.220 1.00 60.38 124 LYS A CA 1
ATOM 952 C C . LYS A 1 124 ? -12.122 -16.084 25.094 1.00 60.38 124 LYS A C 1
ATOM 954 O O . LYS A 1 124 ? -11.234 -16.364 25.889 1.00 60.38 124 LYS A O 1
ATOM 959 N N . GLU A 1 125 ? -12.658 -14.869 25.001 1.00 65.25 125 GLU A N 1
ATOM 960 C CA . GLU A 1 125 ? -12.264 -13.712 25.822 1.00 65.25 125 GLU A CA 1
ATOM 961 C C . GLU A 1 125 ? -12.961 -13.675 27.206 1.00 65.25 125 GLU A C 1
ATOM 963 O O . GLU A 1 125 ? -12.775 -12.739 27.983 1.00 65.25 125 GLU A O 1
ATOM 968 N N . GLY A 1 126 ? -13.774 -14.685 27.553 1.00 47.06 126 GLY A N 1
ATOM 969 C CA . GLY A 1 126 ? -14.331 -14.852 28.904 1.00 47.06 126 GLY A CA 1
ATOM 970 C C . GLY A 1 126 ? -15.370 -13.801 29.327 1.00 47.06 126 GLY A C 1
ATOM 971 O O . GLY A 1 126 ? -15.617 -13.611 30.524 1.00 47.06 126 GLY A O 1
ATOM 972 N N . ILE A 1 127 ? -16.003 -13.110 28.375 1.00 55.62 127 ILE A N 1
ATOM 973 C CA . ILE A 1 127 ? -16.942 -12.016 28.651 1.00 55.62 127 ILE A CA 1
ATOM 974 C C . ILE A 1 127 ? -18.299 -12.591 29.101 1.00 55.62 127 ILE A C 1
ATOM 976 O O . ILE A 1 127 ? -19.068 -13.145 28.321 1.00 55.62 127 ILE A O 1
ATOM 980 N N . LYS A 1 128 ? -18.636 -12.430 30.388 1.00 53.06 128 LYS A N 1
ATOM 981 C CA . LYS A 1 128 ? -19.818 -13.038 31.049 1.00 53.06 128 LYS A CA 1
ATOM 982 C C . LYS A 1 128 ? -21.199 -12.611 30.507 1.00 53.06 128 LYS A C 1
ATOM 984 O O . LYS A 1 128 ? -22.199 -13.223 30.873 1.00 53.06 128 LYS A O 1
ATOM 989 N N . GLN A 1 129 ? -21.273 -11.595 29.645 1.00 49.66 129 GLN A N 1
ATOM 990 C CA . GLN A 1 129 ? -22.524 -11.056 29.079 1.00 49.66 129 GLN A CA 1
ATOM 991 C C . GLN A 1 129 ? -23.200 -11.988 28.047 1.00 49.66 129 GLN A C 1
ATOM 993 O O . GLN A 1 129 ? -24.380 -11.826 27.763 1.00 49.66 129 GLN A O 1
ATOM 998 N N . VAL A 1 130 ? -22.504 -13.006 27.523 1.00 50.69 130 VAL A N 1
ATOM 999 C CA . VAL A 1 130 ? -23.023 -13.889 26.449 1.00 50.69 130 VAL A CA 1
ATOM 1000 C C . VAL A 1 130 ? -24.011 -14.954 26.965 1.00 50.69 130 VAL A C 1
ATOM 1002 O O . VAL A 1 130 ? -24.743 -15.569 26.192 1.00 50.69 130 VAL A O 1
ATOM 1005 N N . LYS A 1 131 ? -24.081 -15.173 28.286 1.00 43.53 131 LYS A N 1
ATOM 1006 C CA . LYS A 1 131 ? -24.870 -16.267 28.883 1.00 43.53 131 LYS A CA 1
ATOM 1007 C C . LYS A 1 131 ? -26.392 -16.064 28.777 1.00 43.53 131 LYS A C 1
ATOM 1009 O O . LYS A 1 131 ? -27.116 -17.050 28.713 1.00 43.53 131 LYS A O 1
ATOM 1014 N N . TRP A 1 132 ? -26.856 -14.814 28.715 1.00 39.81 132 TRP A N 1
ATOM 1015 C CA . TRP A 1 132 ? -28.283 -14.462 28.654 1.00 39.81 132 TRP A CA 1
ATOM 1016 C C . TRP A 1 132 ? -28.913 -14.711 27.273 1.00 39.81 132 TRP A C 1
ATOM 1018 O O . TRP A 1 132 ? -30.056 -15.143 27.195 1.00 39.81 132 TRP A O 1
ATOM 1028 N N . LEU A 1 133 ? -28.151 -14.552 26.183 1.00 43.47 133 LEU A N 1
ATOM 1029 C CA . LEU A 1 133 ? -28.648 -14.719 24.805 1.00 43.47 133 LEU A CA 1
ATOM 1030 C C . LEU A 1 133 ? -28.956 -16.179 24.425 1.00 43.47 133 LEU A C 1
ATOM 1032 O O . LEU A 1 133 ? -29.737 -16.426 23.512 1.00 43.47 133 LEU A O 1
ATOM 1036 N N . LYS A 1 134 ? -28.369 -17.162 25.121 1.00 49.56 134 LYS A N 1
ATOM 1037 C CA . LYS A 1 134 ? -28.625 -18.593 24.866 1.00 49.56 134 LYS A CA 1
ATOM 1038 C C . LYS A 1 134 ? -29.956 -19.089 25.448 1.00 49.56 134 LYS A C 1
ATOM 1040 O O . LYS A 1 134 ? -30.426 -20.137 25.022 1.00 49.56 134 LYS A O 1
ATOM 1045 N N . GLN A 1 135 ? -30.561 -18.375 26.401 1.00 44.91 135 GLN A N 1
ATOM 1046 C CA . GLN A 1 135 ? -31.784 -18.834 27.076 1.00 44.91 135 GLN A CA 1
ATOM 1047 C C . GLN A 1 135 ? -33.082 -18.470 26.342 1.00 44.91 135 GLN A C 1
ATOM 1049 O O . GLN A 1 135 ? -34.086 -19.143 26.549 1.00 44.91 135 GLN A O 1
ATOM 1054 N N . GLU A 1 136 ? -33.063 -17.498 25.429 1.00 41.44 136 GLU A N 1
ATOM 1055 C CA . GLU A 1 136 ? -34.254 -17.103 24.655 1.00 41.44 136 GLU A CA 1
ATOM 1056 C C . GLU A 1 136 ? -34.438 -17.903 23.349 1.00 41.44 136 GLU A C 1
ATOM 1058 O O . GLU A 1 136 ? -35.503 -17.859 22.744 1.00 41.44 136 GLU A O 1
ATOM 1063 N N . ALA A 1 137 ? -33.449 -18.706 22.936 1.00 41.84 137 ALA A N 1
ATOM 1064 C CA . ALA A 1 137 ? -33.489 -19.499 21.697 1.00 41.84 137 ALA A CA 1
ATOM 1065 C C . ALA A 1 137 ? -34.020 -20.942 21.874 1.00 41.84 137 ALA A C 1
ATOM 1067 O O . ALA A 1 137 ? -33.806 -21.794 21.013 1.00 41.84 137 ALA A O 1
ATOM 1068 N N . HIS A 1 138 ? -34.664 -21.256 23.002 1.00 38.56 138 HIS A N 1
ATOM 1069 C CA . HIS A 1 138 ? -35.280 -22.571 23.263 1.00 38.56 138 HIS A CA 1
ATOM 1070 C C . HIS A 1 138 ? -36.796 -22.507 23.506 1.00 38.56 138 HIS A C 1
ATOM 1072 O O . HIS A 1 138 ? -37.382 -23.491 23.952 1.00 38.56 138 HIS A O 1
ATOM 1078 N N . VAL A 1 139 ? -37.439 -21.368 23.216 1.00 42.88 139 VAL A N 1
ATOM 1079 C CA . VAL A 1 139 ? -38.898 -21.196 23.380 1.00 42.88 139 VAL A CA 1
ATOM 1080 C C . VAL A 1 139 ? -39.562 -20.525 22.162 1.00 42.88 139 VAL A C 1
ATOM 1082 O O . VAL A 1 139 ? -40.654 -19.983 22.283 1.00 42.88 139 VAL A O 1
ATOM 1085 N N . LEU A 1 140 ? -38.954 -20.587 20.972 1.00 40.88 140 LEU A N 1
ATOM 1086 C CA . LEU A 1 140 ? -39.632 -20.292 19.700 1.00 40.88 140 LEU A CA 1
ATOM 1087 C C . LEU A 1 140 ? -39.317 -21.369 18.664 1.00 40.88 140 LEU A C 1
ATOM 1089 O O . LEU A 1 140 ? -38.121 -21.714 18.540 1.00 40.88 140 LEU A O 1
#

Radius of gyration: 20.21 Å; Cα contacts (8 Å, |Δi|>4): 125; chains: 1; bounding box: 54×41×48 Å

Foldseek 3Di:
DFEAPDPLVVQCVPPVCVVVSVVVVVVVVVVVVVVVCVVVVHDYHHFYNPPQLLQAALVPRDGHPDDPPDQWDADPPPRDIDRSVVSSVSSRVVRRCVVVVNDPPPDDDDPVSVVVVVLVVCVVVVPPPSPVVVVVVPPD

Mean predicted aligned error: 12.85 Å

pLDDT: mean 79.24, std 18.74, range [38.56, 97.19]

Sequence (140 aa):
MITEDLNVSGMMKNHNLARSISDAGWSSFFTMLKTKALSRGKNIIEIGTFDPSSRMCSGCGHIYALKLSERTWTCPRCNTTHDREWNASINIKRFGLIKTGVPTDSGELTPVDTVTSTLSLLEKEGIKQVKWLKQEAHVL